Protein AF-X0XWJ7-F1 (afdb_monomer_lite)

Structure (mmCIF, N/CA/C/O backbone):
data_AF-X0XWJ7-F1
#
_entry.id   AF-X0XWJ7-F1
#
loop_
_atom_site.group_PDB
_atom_site.id
_atom_site.type_symbol
_atom_site.label_atom_id
_atom_site.label_alt_id
_atom_site.label_comp_id
_atom_site.label_asym_id
_atom_site.label_entity_id
_atom_site.label_seq_id
_atom_site.pdbx_PDB_ins_code
_atom_site.Cartn_x
_atom_site.Cartn_y
_atom_site.Cartn_z
_atom_site.occupancy
_atom_site.B_iso_or_equiv
_atom_site.auth_seq_id
_atom_site.auth_comp_id
_atom_site.auth_asym_id
_atom_site.auth_atom_id
_atom_site.pdbx_PDB_model_num
ATOM 1 N N . ALA A 1 1 ? 7.762 7.163 12.657 1.00 56.62 1 ALA A N 1
ATOM 2 C CA . ALA A 1 1 ? 6.696 7.611 13.590 1.00 56.62 1 ALA A CA 1
ATOM 3 C C . ALA A 1 1 ? 5.394 7.761 12.806 1.00 56.62 1 ALA A C 1
ATOM 5 O O . ALA A 1 1 ? 5.469 8.170 11.662 1.00 56.62 1 ALA A O 1
ATOM 6 N N . GLY A 1 2 ? 4.225 7.419 13.363 1.00 85.19 2 GLY A N 1
ATOM 7 C CA . GLY A 1 2 ? 2.946 7.527 12.629 1.00 85.19 2 GLY A CA 1
ATOM 8 C C . GLY A 1 2 ? 2.119 6.241 12.531 1.00 85.19 2 GLY A C 1
ATOM 9 O O . GLY A 1 2 ? 1.129 6.221 11.808 1.00 85.19 2 GLY A O 1
ATOM 10 N N . SER A 1 3 ? 2.479 5.182 13.263 1.00 89.25 3 SER A N 1
ATOM 11 C CA . SER A 1 3 ? 1.711 3.933 13.289 1.00 89.25 3 SER A CA 1
ATOM 12 C C . SER A 1 3 ? 0.258 4.158 13.708 1.00 89.25 3 SER A C 1
ATOM 14 O O . SER A 1 3 ? -0.037 4.956 14.611 1.00 89.25 3 SER A O 1
ATOM 16 N N . TRP A 1 4 ? -0.638 3.404 13.081 1.00 93.69 4 TRP A N 1
ATOM 17 C CA . TRP A 1 4 ? -2.025 3.277 13.502 1.00 93.69 4 TRP A CA 1
ATOM 18 C C . TRP A 1 4 ? -2.118 2.724 14.927 1.00 93.69 4 TRP A C 1
ATOM 20 O O . TRP A 1 4 ? -1.256 1.970 15.378 1.00 93.69 4 TRP A O 1
ATOM 30 N N . LYS A 1 5 ? -3.145 3.150 15.666 1.00 93.31 5 LYS A N 1
ATOM 31 C CA . LYS A 1 5 ? -3.357 2.762 17.074 1.00 93.31 5 LYS A CA 1
ATOM 32 C C . LYS A 1 5 ? -4.523 1.797 17.262 1.00 93.31 5 LYS A C 1
ATOM 34 O O . LYS A 1 5 ? -4.612 1.143 18.291 1.00 93.31 5 LYS A O 1
ATOM 39 N N . THR A 1 6 ? -5.406 1.729 16.275 1.00 94.06 6 THR A N 1
ATOM 40 C CA . THR A 1 6 ? -6.585 0.869 16.230 1.00 94.06 6 THR A CA 1
ATOM 41 C C . THR A 1 6 ? -6.945 0.629 14.766 1.00 94.06 6 THR A C 1
ATOM 43 O O . THR A 1 6 ? -6.626 1.468 13.922 1.00 94.06 6 THR A O 1
ATOM 46 N N . TYR A 1 7 ? -7.603 -0.492 14.477 1.00 91.69 7 TYR A N 1
ATOM 47 C CA . TYR A 1 7 ? -8.175 -0.788 13.160 1.00 91.69 7 TYR A CA 1
ATOM 48 C C . TYR A 1 7 ? -9.530 -0.088 12.944 1.00 91.69 7 TYR A C 1
ATOM 50 O O . TYR A 1 7 ? -10.006 0.017 11.818 1.00 91.69 7 TYR A O 1
ATOM 58 N N . LEU A 1 8 ? -10.147 0.432 14.013 1.00 94.38 8 LEU A N 1
ATOM 59 C CA . LEU A 1 8 ? -11.422 1.155 13.977 1.00 94.38 8 LEU A CA 1
ATOM 60 C C . LEU A 1 8 ? -11.223 2.605 13.510 1.00 94.38 8 LEU A C 1
ATOM 62 O O . LEU A 1 8 ? -11.397 3.552 14.278 1.00 94.38 8 LEU A O 1
ATOM 66 N N . VAL A 1 9 ? -10.810 2.776 12.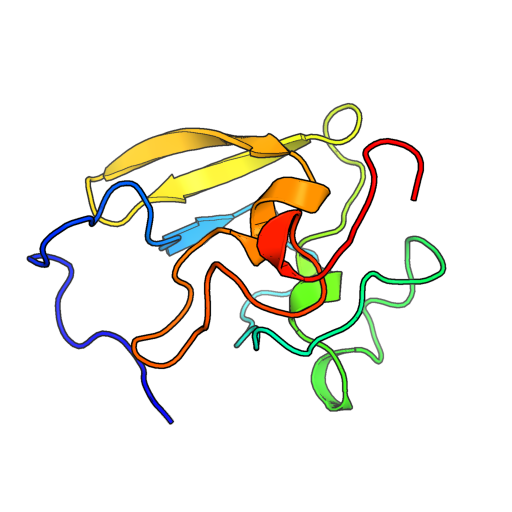257 1.00 95.62 9 VAL A N 1
ATOM 67 C CA . VAL A 1 9 ? -10.541 4.082 11.642 1.00 95.62 9 VAL A CA 1
ATOM 68 C C . VAL A 1 9 ? -11.321 4.257 10.344 1.00 95.62 9 VAL A C 1
ATOM 70 O O . VAL A 1 9 ? -11.611 3.303 9.624 1.00 95.62 9 VAL A O 1
ATOM 73 N N . GLN A 1 10 ? -11.672 5.501 10.031 1.00 95.00 10 GLN A N 1
ATOM 74 C CA . GLN A 1 10 ? -12.313 5.826 8.762 1.00 95.00 10 GLN A CA 1
ATOM 75 C C . GLN A 1 10 ? -11.359 5.535 7.595 1.00 95.00 10 GLN A C 1
ATOM 77 O O . GLN A 1 10 ? -10.170 5.836 7.670 1.00 95.00 10 GLN A O 1
ATOM 82 N N . GLY A 1 11 ? -11.888 4.962 6.511 1.00 95.81 11 GLY A N 1
ATOM 83 C CA . GLY A 1 11 ? -11.082 4.600 5.342 1.00 95.81 11 GLY A CA 1
ATOM 84 C C . GLY A 1 11 ? -10.235 3.337 5.529 1.00 95.81 11 GLY A C 1
ATOM 85 O O . GLY A 1 11 ? -9.277 3.145 4.786 1.00 95.81 11 GLY A O 1
ATOM 86 N N . ALA A 1 12 ? -10.583 2.470 6.489 1.00 97.12 12 ALA A N 1
ATOM 87 C CA . ALA A 1 12 ? -9.863 1.229 6.788 1.00 97.12 12 ALA A CA 1
ATOM 88 C C . ALA A 1 12 ? -9.638 0.305 5.571 1.00 97.12 12 ALA A C 1
ATOM 90 O O . ALA A 1 12 ? -8.603 -0.353 5.500 1.00 97.12 12 ALA A O 1
ATOM 91 N N . GLY A 1 13 ? -10.528 0.330 4.573 1.00 97.31 13 GLY A N 1
ATOM 92 C CA . GLY A 1 13 ? -10.362 -0.405 3.309 1.00 97.31 13 GLY A CA 1
ATOM 93 C C . GLY A 1 13 ? -9.239 0.096 2.390 1.00 97.31 13 GLY A C 1
ATOM 94 O O . GLY A 1 13 ? -8.949 -0.540 1.382 1.00 97.31 13 GLY A O 1
ATOM 95 N N . ASN A 1 14 ? -8.583 1.215 2.723 1.00 97.38 14 ASN A N 1
ATOM 96 C CA . ASN A 1 14 ? -7.378 1.702 2.037 1.00 97.38 14 ASN A CA 1
ATOM 97 C C . ASN A 1 14 ? -6.110 1.604 2.908 1.00 97.38 14 ASN A C 1
ATOM 99 O O . ASN A 1 14 ? -5.056 2.127 2.539 1.00 97.38 14 ASN A O 1
ATOM 10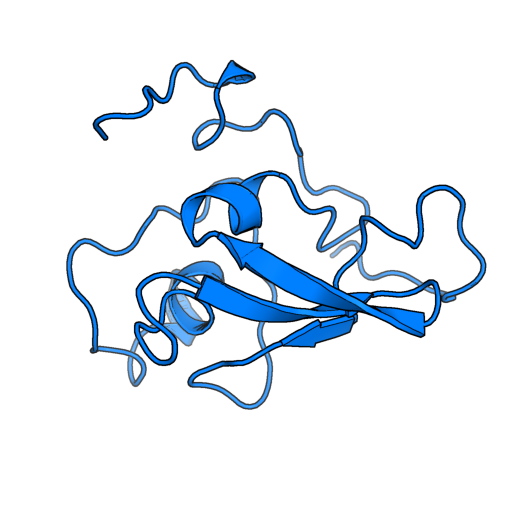3 N N . IL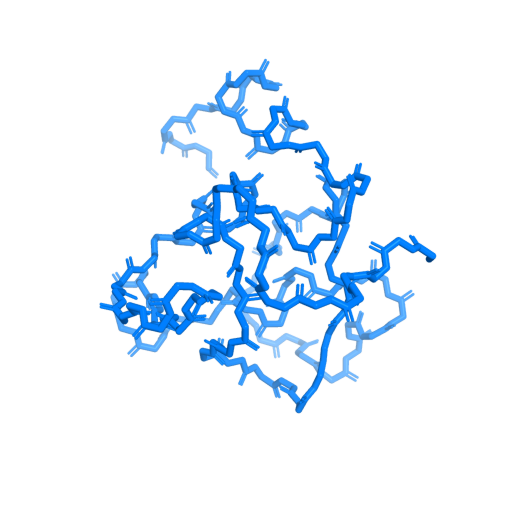E A 1 15 ? -6.203 0.977 4.085 1.00 97.75 15 ILE A N 1
ATOM 104 C CA . ILE A 1 15 ? -5.077 0.818 5.006 1.00 97.75 15 ILE A CA 1
ATOM 105 C C . ILE A 1 15 ? -4.608 -0.644 4.987 1.00 97.75 15 ILE A C 1
ATOM 107 O O . ILE A 1 15 ? -5.347 -1.514 5.455 1.00 97.75 15 ILE A O 1
ATOM 111 N N . PRO A 1 16 ? -3.398 -0.926 4.476 1.00 96.56 16 PRO A N 1
ATOM 112 C CA . PRO A 1 16 ? -2.857 -2.276 4.425 1.00 96.56 16 PRO A CA 1
ATOM 113 C C . PRO A 1 16 ? -2.523 -2.799 5.828 1.00 96.56 16 PRO A C 1
ATOM 115 O O . PRO A 1 16 ? -2.011 -2.060 6.671 1.00 96.56 16 PRO A O 1
ATOM 118 N N . LEU A 1 17 ? -2.796 -4.085 6.065 1.00 94.81 17 LEU A N 1
ATOM 119 C CA . LEU A 1 17 ? -2.492 -4.790 7.314 1.00 94.81 17 LEU A CA 1
ATOM 120 C C . LEU A 1 17 ? -1.489 -5.934 7.107 1.00 94.81 17 LEU A C 1
ATOM 122 O O . LEU A 1 17 ? -0.550 -6.068 7.888 1.00 94.81 17 LEU A O 1
ATOM 126 N N . LEU A 1 18 ? -1.686 -6.752 6.069 1.00 95.69 18 LEU A N 1
ATOM 127 C CA . LEU A 1 18 ? -0.808 -7.870 5.711 1.00 95.69 18 LEU A CA 1
ATOM 128 C C . LEU A 1 18 ? -0.804 -8.053 4.192 1.00 95.69 18 LEU A C 1
ATOM 130 O O . LEU A 1 18 ? -1.866 -8.010 3.576 1.00 95.69 18 LEU A O 1
ATOM 134 N N . LEU A 1 19 ? 0.372 -8.244 3.597 1.00 94.50 19 LEU A N 1
ATOM 135 C CA . LEU A 1 19 ? 0.556 -8.355 2.150 1.00 94.50 19 LEU A CA 1
ATOM 136 C C . LEU A 1 19 ? 1.602 -9.417 1.831 1.00 94.50 19 LEU A C 1
ATOM 138 O O . LEU A 1 19 ? 2.413 -9.776 2.688 1.00 94.50 19 LEU A O 1
ATOM 142 N N . ASP A 1 20 ? 1.617 -9.861 0.577 1.00 92.38 20 ASP A N 1
ATOM 143 C CA . ASP A 1 20 ? 2.752 -10.610 0.052 1.00 92.38 20 ASP A CA 1
ATOM 144 C C . ASP A 1 20 ? 4.014 -9.733 0.133 1.00 92.38 20 ASP A C 1
ATOM 146 O O . ASP A 1 20 ? 4.059 -8.630 -0.410 1.00 92.38 20 ASP A O 1
ATOM 150 N N . SER A 1 21 ? 5.036 -10.213 0.841 1.00 89.50 21 SER A N 1
ATOM 151 C CA . SER A 1 21 ? 6.285 -9.480 1.054 1.00 89.50 21 SER A CA 1
ATOM 152 C C . SER A 1 21 ? 7.486 -10.422 1.044 1.00 89.50 21 SER A C 1
ATOM 154 O O . SER A 1 21 ? 7.367 -11.625 1.306 1.00 89.50 21 SER A O 1
ATOM 156 N N . ALA A 1 22 ? 8.650 -9.864 0.725 1.00 87.00 22 ALA A N 1
ATOM 157 C CA . ALA A 1 22 ? 9.938 -10.527 0.867 1.00 87.00 22 ALA A CA 1
ATOM 158 C C . ALA A 1 22 ? 10.447 -10.547 2.321 1.00 87.00 22 ALA A C 1
ATOM 160 O O . ALA A 1 22 ? 11.276 -11.393 2.652 1.00 87.00 22 ALA A O 1
ATOM 161 N N . LEU A 1 23 ? 9.952 -9.653 3.188 1.00 85.81 23 LEU A N 1
ATOM 162 C CA . LEU A 1 23 ? 10.347 -9.553 4.597 1.00 85.81 23 LEU A CA 1
ATOM 163 C C . LEU A 1 23 ? 9.158 -9.800 5.536 1.00 85.81 23 LEU A C 1
ATOM 165 O O . LEU A 1 23 ? 7.996 -9.695 5.153 1.00 85.81 23 LEU A O 1
ATOM 169 N N . TRP A 1 24 ? 9.446 -10.122 6.801 1.00 86.00 24 TRP A N 1
ATOM 170 C CA . TRP A 1 24 ? 8.410 -10.354 7.819 1.00 86.00 24 TRP A CA 1
ATOM 171 C C . TRP A 1 24 ? 7.768 -9.059 8.338 1.00 86.00 24 TRP A C 1
ATOM 173 O O . TRP A 1 24 ? 6.711 -9.105 8.967 1.00 86.00 24 TRP A O 1
ATOM 183 N N . ASN A 1 25 ? 8.416 -7.909 8.134 1.00 86.25 25 ASN A N 1
ATOM 184 C CA . ASN A 1 25 ? 7.884 -6.593 8.459 1.00 86.25 25 ASN A CA 1
ATOM 185 C C . ASN A 1 25 ? 8.446 -5.523 7.516 1.00 86.25 25 ASN A C 1
ATOM 187 O O . ASN A 1 25 ? 9.466 -5.717 6.858 1.00 86.25 25 ASN A O 1
ATOM 191 N N . ALA A 1 26 ? 7.762 -4.384 7.475 1.00 87.38 26 ALA A N 1
ATOM 192 C CA . ALA A 1 26 ? 8.204 -3.210 6.747 1.00 87.38 26 ALA A CA 1
ATOM 193 C C . ALA A 1 26 ? 7.513 -1.958 7.298 1.00 87.38 26 ALA A C 1
ATOM 195 O O . ALA A 1 26 ? 6.409 -2.033 7.846 1.00 87.38 26 ALA A O 1
ATOM 196 N N . THR A 1 27 ? 8.142 -0.798 7.122 1.00 89.12 27 THR A N 1
ATOM 197 C CA . THR A 1 27 ? 7.534 0.508 7.410 1.00 89.12 27 THR A CA 1
ATOM 198 C C . THR A 1 27 ? 7.654 1.427 6.194 1.00 89.12 27 THR A C 1
ATOM 200 O O . THR A 1 27 ? 8.514 2.305 6.206 1.00 89.12 27 THR A O 1
ATOM 203 N N . PRO A 1 28 ? 6.838 1.226 5.139 1.00 91.25 28 PRO A N 1
ATOM 204 C CA . PRO A 1 28 ? 6.919 2.039 3.930 1.00 91.25 28 PRO A CA 1
ATOM 205 C C . PRO A 1 28 ? 6.631 3.516 4.173 1.00 91.25 28 PRO A C 1
ATOM 207 O O . PRO A 1 28 ? 5.755 3.887 4.970 1.00 91.25 28 PRO A O 1
ATOM 210 N N . GLU A 1 29 ? 7.340 4.339 3.414 1.00 92.06 29 GLU A N 1
ATOM 211 C CA . GLU A 1 29 ? 7.177 5.785 3.346 1.00 92.06 29 GLU A CA 1
ATOM 212 C C . GLU A 1 29 ? 6.820 6.197 1.912 1.00 92.06 29 GLU A C 1
ATOM 214 O O . GLU A 1 29 ? 7.136 5.515 0.941 1.00 92.06 29 GLU A O 1
ATOM 219 N N . ASP A 1 30 ? 6.101 7.302 1.781 1.00 93.88 30 ASP A N 1
ATOM 220 C CA . ASP A 1 30 ? 5.552 7.818 0.519 1.00 93.88 30 ASP A CA 1
ATOM 221 C C . ASP A 1 30 ? 6.616 8.249 -0.497 1.00 93.88 30 ASP A C 1
ATOM 223 O O . ASP A 1 30 ? 6.360 8.276 -1.700 1.00 93.88 30 ASP A O 1
ATOM 227 N N . HIS A 1 31 ? 7.816 8.549 -0.014 1.00 92.50 31 HIS A N 1
ATOM 228 C CA . HIS A 1 31 ? 8.986 8.909 -0.805 1.00 92.50 31 HIS A CA 1
ATOM 229 C C . HIS A 1 31 ? 9.965 7.739 -1.006 1.00 92.50 31 HIS A C 1
ATOM 231 O O . HIS A 1 31 ? 11.026 7.941 -1.599 1.00 92.50 31 HIS A O 1
ATOM 237 N N . ASN A 1 32 ? 9.617 6.518 -0.577 1.00 91.12 32 ASN A N 1
ATOM 238 C CA . ASN A 1 32 ? 10.355 5.322 -0.980 1.00 91.12 32 ASN A CA 1
ATOM 239 C C . ASN A 1 32 ? 10.176 5.091 -2.494 1.00 91.12 32 ASN A C 1
ATOM 241 O O . ASN A 1 32 ? 9.029 5.008 -2.945 1.00 91.12 32 ASN A O 1
ATOM 245 N N . PRO A 1 33 ? 11.265 5.044 -3.282 1.00 90.69 33 PRO A N 1
ATOM 246 C CA . PRO A 1 33 ? 11.182 4.912 -4.732 1.00 90.69 33 PRO A CA 1
ATOM 247 C C . PRO A 1 33 ? 10.672 3.533 -5.171 1.00 90.69 33 PRO A C 1
ATOM 249 O O . PRO A 1 33 ? 10.746 2.567 -4.418 1.00 90.69 33 PRO A O 1
ATOM 252 N N . PRO A 1 34 ? 10.149 3.399 -6.400 1.00 89.38 34 PRO A N 1
ATOM 253 C CA . PRO A 1 34 ? 10.004 2.085 -7.008 1.00 89.38 34 PRO A CA 1
ATOM 254 C C . PRO A 1 34 ? 11.392 1.445 -7.196 1.00 89.38 34 PRO A C 1
ATOM 256 O O . PRO A 1 34 ? 12.340 2.146 -7.561 1.00 89.38 34 PRO A O 1
ATOM 259 N N . PRO A 1 35 ? 11.542 0.128 -6.974 1.00 85.81 35 PRO A N 1
ATOM 260 C CA . PRO A 1 35 ? 12.818 -0.543 -7.188 1.00 85.81 35 PRO A CA 1
ATOM 261 C C . PRO A 1 35 ? 13.174 -0.597 -8.681 1.00 85.81 35 PRO A C 1
ATOM 263 O O . PRO A 1 35 ? 12.317 -0.864 -9.521 1.00 85.81 35 PRO A O 1
ATOM 266 N N . GLU A 1 36 ? 14.456 -0.412 -9.007 1.00 82.19 36 GLU A N 1
ATOM 267 C CA . GLU A 1 36 ? 14.963 -0.499 -10.389 1.00 82.19 36 GLU A CA 1
ATOM 268 C C . GLU A 1 36 ? 14.897 -1.925 -10.962 1.00 82.19 36 GLU A C 1
ATOM 270 O O . GLU A 1 36 ? 14.749 -2.120 -12.167 1.00 82.19 36 GLU A O 1
ATOM 275 N N . TYR A 1 37 ? 15.028 -2.933 -10.100 1.00 79.00 37 TYR A N 1
ATOM 276 C CA . TYR A 1 37 ? 14.973 -4.342 -10.463 1.00 79.00 37 TYR A CA 1
ATOM 277 C C . TYR A 1 37 ? 14.366 -5.167 -9.330 1.00 79.00 37 TYR A C 1
ATOM 279 O O . TYR A 1 37 ? 14.449 -4.823 -8.150 1.00 79.00 37 TYR A O 1
ATOM 287 N N . GLU A 1 38 ? 13.757 -6.289 -9.697 1.00 76.50 38 GLU A N 1
ATOM 288 C CA . GLU A 1 38 ? 13.267 -7.274 -8.740 1.00 76.50 38 GLU A CA 1
ATOM 289 C C . GLU A 1 38 ? 14.464 -7.966 -8.062 1.00 76.50 38 GLU A C 1
ATOM 291 O O . GLU A 1 38 ? 15.361 -8.448 -8.755 1.00 76.50 38 GLU A O 1
ATOM 296 N N . GLY A 1 39 ? 14.488 -8.071 -6.727 1.00 68.56 39 GLY A N 1
ATOM 297 C CA . GLY A 1 39 ? 15.281 -9.124 -6.083 1.00 68.56 39 GLY A CA 1
ATOM 298 C C . GLY A 1 39 ? 16.366 -8.810 -5.048 1.00 68.56 39 GLY A C 1
ATOM 299 O O . GLY A 1 39 ? 16.762 -9.781 -4.407 1.00 68.56 39 GLY A O 1
ATOM 300 N N . PRO A 1 40 ? 16.867 -7.593 -4.753 1.00 60.06 40 PRO A N 1
ATOM 301 C CA . PRO A 1 40 ? 17.886 -7.463 -3.708 1.00 60.06 40 PRO A CA 1
ATOM 302 C C . PRO A 1 40 ? 17.243 -7.234 -2.330 1.00 60.06 40 PRO A C 1
ATOM 304 O O . PRO A 1 40 ? 17.611 -6.306 -1.613 1.00 60.06 40 PRO A O 1
ATOM 307 N N . TRP A 1 41 ? 16.274 -8.074 -1.938 1.00 65.56 41 TRP A N 1
ATOM 308 C CA . TRP A 1 41 ? 15.479 -7.893 -0.709 1.00 65.56 41 TRP A CA 1
ATOM 309 C C . TRP A 1 41 ? 16.307 -7.938 0.585 1.00 65.56 41 TRP A C 1
ATOM 311 O O . TRP A 1 41 ? 15.875 -7.452 1.628 1.00 65.56 41 TRP A O 1
ATOM 321 N N . GLU A 1 42 ? 17.513 -8.497 0.496 1.00 57.00 42 GLU A N 1
ATOM 322 C CA . GLU A 1 42 ? 18.454 -8.725 1.593 1.00 57.00 42 GLU A CA 1
ATOM 323 C C . GLU A 1 42 ? 19.126 -7.432 2.102 1.00 57.00 42 GLU A C 1
ATOM 325 O O . GLU A 1 42 ? 19.600 -7.401 3.237 1.00 57.00 42 GLU A O 1
ATOM 330 N N . PHE A 1 43 ? 19.125 -6.347 1.311 1.00 56.97 43 PHE A N 1
ATOM 331 C CA . PHE A 1 43 ? 19.788 -5.071 1.649 1.00 56.97 43 PHE A CA 1
ATOM 332 C C . PHE A 1 43 ? 18.832 -3.875 1.808 1.00 56.97 43 PHE A 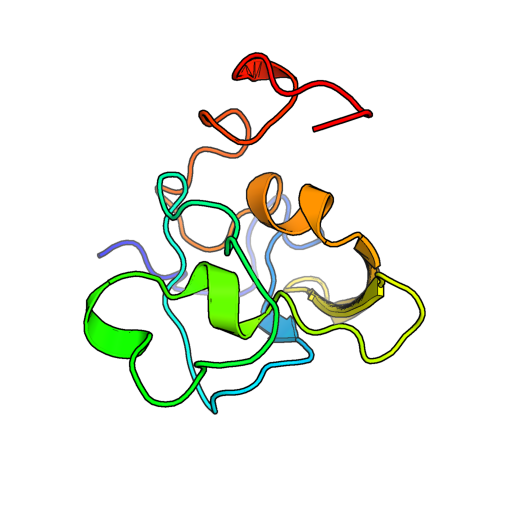C 1
ATOM 334 O O . PHE A 1 43 ? 19.251 -2.784 2.196 1.00 56.97 43 PHE A O 1
ATOM 341 N N . LEU A 1 44 ? 17.539 -4.075 1.552 1.00 61.62 44 LEU A N 1
ATOM 342 C CA . LEU A 1 44 ? 16.514 -3.025 1.546 1.00 61.62 44 LEU A CA 1
ATOM 343 C C . LEU A 1 44 ? 16.107 -2.397 2.891 1.00 61.62 44 LEU A C 1
ATOM 345 O O . LEU A 1 44 ? 15.751 -1.216 2.868 1.00 61.62 44 LEU A O 1
ATOM 349 N N . PRO A 1 45 ? 16.165 -3.077 4.060 1.00 57.94 45 PRO A N 1
ATOM 350 C CA . PRO A 1 45 ? 15.646 -2.497 5.305 1.00 57.94 45 PRO A CA 1
ATOM 351 C C . PRO A 1 45 ? 16.377 -1.224 5.770 1.00 57.94 45 PRO A C 1
ATOM 353 O O . PRO A 1 45 ? 15.938 -0.577 6.721 1.00 57.94 45 PRO A O 1
ATOM 356 N N . LEU A 1 46 ? 17.497 -0.867 5.131 1.00 58.38 46 LEU A N 1
ATOM 357 C CA . LEU A 1 46 ? 18.271 0.336 5.429 1.00 58.38 46 LEU A CA 1
ATOM 358 C C . LEU A 1 46 ? 17.844 1.567 4.613 1.00 58.38 46 LEU A C 1
ATOM 360 O O . LEU A 1 46 ? 18.237 2.671 4.984 1.00 58.38 46 LEU A O 1
ATOM 364 N N . VAL A 1 47 ? 17.081 1.405 3.523 1.00 63.28 47 VAL A N 1
ATOM 365 C CA . VAL A 1 47 ? 16.821 2.505 2.570 1.00 63.28 47 VAL A CA 1
ATOM 366 C C . VAL A 1 47 ? 15.381 2.536 2.050 1.00 63.28 47 VAL A C 1
ATOM 368 O O . VAL A 1 47 ? 14.838 3.621 1.858 1.00 63.28 47 VAL A O 1
ATOM 371 N N . ASP A 1 48 ? 14.747 1.380 1.835 1.00 79.19 48 ASP A N 1
ATOM 372 C CA . ASP A 1 48 ? 13.475 1.311 1.112 1.00 79.19 48 ASP A CA 1
ATOM 373 C C . ASP A 1 48 ? 12.629 0.106 1.545 1.00 79.19 48 ASP A C 1
ATOM 375 O O . ASP A 1 48 ? 12.880 -1.044 1.180 1.00 79.19 48 ASP A O 1
ATOM 379 N N . TYR A 1 49 ? 11.580 0.380 2.319 1.00 87.75 49 TYR A N 1
ATOM 380 C CA . TYR A 1 49 ? 10.640 -0.646 2.760 1.00 87.75 49 TYR A CA 1
ATOM 381 C C . TYR A 1 49 ? 9.547 -0.950 1.730 1.00 87.75 49 TYR A C 1
ATOM 383 O O . TYR A 1 49 ? 8.945 -2.026 1.801 1.00 87.75 49 TYR A O 1
ATOM 391 N N . MET A 1 50 ? 9.279 -0.048 0.782 1.00 90.75 50 MET A N 1
ATOM 392 C CA . MET A 1 50 ? 8.245 -0.239 -0.237 1.00 90.75 50 MET A CA 1
ATOM 393 C C . MET A 1 50 ? 8.630 -1.348 -1.211 1.00 90.75 50 MET A C 1
ATOM 395 O O . MET A 1 50 ? 7.804 -2.199 -1.556 1.00 90.75 50 MET A O 1
ATOM 399 N N . ALA A 1 51 ? 9.909 -1.397 -1.580 1.00 88.62 51 ALA A N 1
ATOM 400 C CA . ALA A 1 51 ? 10.446 -2.424 -2.455 1.00 88.62 51 ALA A CA 1
ATOM 401 C C . ALA A 1 51 ? 10.134 -3.846 -1.943 1.00 88.62 51 ALA A C 1
ATOM 403 O O . ALA A 1 51 ? 9.796 -4.709 -2.741 1.00 88.62 51 ALA A O 1
ATOM 404 N N . THR A 1 52 ? 10.083 -4.090 -0.628 1.00 89.31 52 THR A N 1
ATOM 405 C CA . THR A 1 52 ? 9.769 -5.423 -0.061 1.00 89.31 52 THR A CA 1
ATOM 406 C C . THR A 1 52 ? 8.418 -6.008 -0.501 1.00 89.31 52 THR A C 1
ATOM 408 O O . THR A 1 52 ? 8.242 -7.226 -0.453 1.00 89.31 52 THR A O 1
ATOM 411 N N . PHE A 1 53 ? 7.477 -5.162 -0.935 1.00 90.56 53 PHE A N 1
ATOM 412 C CA . PHE A 1 53 ? 6.163 -5.544 -1.463 1.00 90.56 53 PHE A CA 1
ATOM 413 C C . PHE A 1 53 ? 6.127 -5.602 -2.999 1.00 90.56 53 PHE A C 1
ATOM 415 O O . PHE A 1 53 ? 5.180 -6.128 -3.579 1.00 90.56 53 PHE A O 1
ATOM 422 N N . CYS A 1 54 ? 7.155 -5.090 -3.677 1.00 89.56 54 CYS A N 1
ATOM 423 C CA . CYS A 1 54 ? 7.268 -5.043 -5.135 1.00 89.56 54 CYS A CA 1
ATOM 424 C C . CYS A 1 54 ? 7.779 -6.373 -5.713 1.00 89.56 54 CYS A C 1
ATOM 426 O O . CYS A 1 54 ? 8.768 -6.412 -6.441 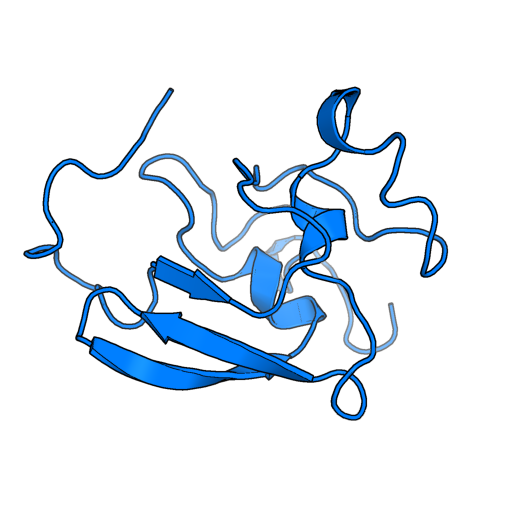1.00 89.56 54 CYS A O 1
ATOM 428 N N . ILE A 1 55 ? 7.107 -7.473 -5.375 1.00 85.62 55 ILE A N 1
ATOM 429 C CA . ILE A 1 55 ? 7.473 -8.826 -5.806 1.00 85.62 55 ILE A CA 1
ATOM 430 C C . ILE A 1 55 ? 6.536 -9.317 -6.910 1.00 85.62 55 ILE A C 1
ATOM 432 O O . ILE A 1 55 ? 5.314 -9.187 -6.814 1.00 85.62 55 ILE A O 1
ATOM 436 N N . ASN A 1 56 ? 7.081 -9.929 -7.959 1.00 77.81 56 ASN A N 1
ATOM 437 C CA . ASN A 1 56 ? 6.291 -10.429 -9.077 1.00 77.81 56 ASN A CA 1
ATOM 438 C C . ASN A 1 56 ? 5.846 -11.880 -8.839 1.00 77.81 56 ASN A C 1
ATOM 440 O O . ASN A 1 56 ? 6.266 -12.809 -9.527 1.00 77.81 56 ASN A O 1
ATOM 444 N N . ARG A 1 57 ? 4.983 -12.092 -7.835 1.00 69.31 57 ARG A N 1
ATOM 445 C CA . ARG A 1 57 ? 4.428 -13.428 -7.534 1.00 69.31 57 ARG A CA 1
ATOM 446 C C . ARG A 1 57 ? 3.148 -13.759 -8.305 1.00 69.31 57 ARG A C 1
ATOM 448 O O . ARG A 1 57 ? 2.882 -14.936 -8.542 1.00 69.31 57 ARG A O 1
ATOM 455 N N . HIS A 1 58 ? 2.356 -12.752 -8.682 1.00 79.12 58 HIS A N 1
ATOM 456 C CA . HIS A 1 58 ? 1.038 -12.944 -9.300 1.00 79.12 58 HIS A CA 1
ATOM 457 C C . HIS A 1 58 ? 0.800 -12.010 -10.497 1.00 79.12 58 HIS A C 1
ATOM 459 O O . HIS A 1 58 ? -0.150 -11.230 -10.487 1.00 79.12 58 HIS A O 1
ATOM 465 N N . ASP A 1 59 ? 1.656 -12.068 -11.522 1.00 81.25 59 ASP A N 1
ATOM 466 C CA . ASP A 1 59 ? 1.521 -11.275 -12.757 1.00 81.25 59 ASP A CA 1
ATOM 467 C C . ASP A 1 59 ? 1.362 -9.766 -12.486 1.00 81.25 59 ASP A C 1
ATOM 469 O O . ASP A 1 59 ? 0.398 -9.129 -12.913 1.00 81.25 59 ASP A O 1
ATOM 473 N N . ARG A 1 60 ? 2.330 -9.181 -11.763 1.00 78.50 60 ARG A N 1
ATOM 474 C CA . ARG A 1 60 ? 2.348 -7.756 -11.350 1.00 78.50 60 ARG A CA 1
ATOM 475 C C . ARG A 1 60 ? 1.234 -7.348 -10.375 1.00 78.50 60 ARG A C 1
ATOM 477 O O . ARG A 1 60 ? 0.941 -6.159 -10.225 1.00 78.50 60 ARG A O 1
ATOM 484 N N . LEU A 1 61 ? 0.625 -8.321 -9.707 1.00 90.12 61 LEU A N 1
ATOM 485 C CA . LEU A 1 61 ? -0.298 -8.112 -8.600 1.00 90.12 61 LEU A CA 1
ATOM 486 C C . LEU A 1 61 ? 0.256 -8.768 -7.334 1.00 90.12 61 LEU A C 1
ATOM 488 O O . LEU A 1 61 ? 0.997 -9.751 -7.400 1.00 90.12 61 LEU A O 1
ATOM 492 N N . ILE A 1 62 ? -0.169 -8.255 -6.186 1.00 93.25 62 ILE A N 1
ATOM 493 C CA . ILE A 1 62 ? -0.011 -8.911 -4.886 1.00 93.25 62 ILE A CA 1
ATOM 494 C C . ILE A 1 62 ? -1.353 -8.955 -4.161 1.00 93.25 62 ILE A C 1
ATOM 496 O O . ILE A 1 62 ? -2.266 -8.192 -4.484 1.00 93.25 62 ILE A O 1
ATOM 500 N N . ASN A 1 63 ? -1.501 -9.848 -3.191 1.00 95.06 63 ASN A N 1
ATOM 501 C CA . ASN A 1 63 ? -2.675 -9.888 -2.329 1.00 95.06 63 ASN A CA 1
ATOM 502 C C . ASN A 1 63 ? -2.443 -9.032 -1.082 1.00 95.06 63 ASN A C 1
ATOM 504 O O . ASN A 1 63 ? -1.338 -8.988 -0.541 1.00 95.06 63 ASN A O 1
ATOM 508 N N . GLY A 1 64 ? -3.503 -8.381 -0.605 1.00 95.88 64 GLY A N 1
ATOM 509 C CA . GLY A 1 64 ? -3.475 -7.634 0.645 1.00 95.88 64 GLY A CA 1
ATOM 510 C C . GLY A 1 64 ? -4.749 -7.788 1.461 1.00 95.88 64 GLY A C 1
ATOM 511 O O . GLY A 1 64 ? -5.858 -7.750 0.925 1.00 95.88 64 GLY A O 1
ATOM 512 N N . LEU A 1 65 ? -4.554 -7.945 2.768 1.00 97.75 65 LEU A N 1
ATOM 513 C CA . LEU A 1 65 ? -5.552 -7.788 3.817 1.00 97.75 65 LEU A CA 1
ATOM 514 C C . LEU A 1 65 ? -5.537 -6.333 4.290 1.00 97.75 65 LEU A C 1
ATOM 516 O O . LEU A 1 65 ? -4.473 -5.795 4.609 1.00 97.75 65 LEU A O 1
ATOM 520 N N . PHE A 1 66 ? -6.713 -5.724 4.376 1.00 98.00 66 PHE A N 1
ATOM 521 C CA . PHE A 1 66 ? -6.899 -4.336 4.796 1.00 98.00 66 PHE A CA 1
ATOM 522 C C . PHE A 1 66 ? -7.484 -4.244 6.211 1.00 98.00 66 PHE A C 1
ATOM 524 O O . PHE A 1 66 ? -7.984 -5.227 6.759 1.00 98.00 66 PHE A O 1
ATOM 531 N N . MET A 1 67 ? -7.421 -3.063 6.833 1.00 97.56 67 MET A N 1
ATOM 532 C CA . MET A 1 67 ? -7.920 -2.858 8.204 1.00 97.56 67 MET A CA 1
ATOM 533 C C . MET A 1 67 ? -9.440 -3.004 8.353 1.00 97.56 67 MET A C 1
ATOM 535 O O . MET A 1 67 ? -9.926 -3.137 9.475 1.00 97.56 67 MET A O 1
ATOM 539 N N . ASP A 1 68 ? -10.193 -2.989 7.252 1.00 97.19 68 ASP A N 1
ATOM 540 C CA . ASP A 1 68 ? -11.619 -3.337 7.234 1.00 97.19 68 ASP A CA 1
ATOM 541 C C . ASP A 1 68 ? -11.868 -4.852 7.101 1.00 97.19 68 ASP A C 1
ATOM 543 O O . ASP A 1 68 ? -13.012 -5.275 6.944 1.00 97.19 68 ASP A O 1
ATOM 547 N N . TRP A 1 69 ? -10.805 -5.660 7.182 1.00 97.12 69 TRP A N 1
ATOM 548 C CA . TRP A 1 69 ? -10.793 -7.117 7.022 1.00 97.12 69 TRP A CA 1
ATOM 549 C C . TRP A 1 69 ? -11.148 -7.618 5.620 1.00 97.12 69 TRP A C 1
ATOM 551 O O . TRP A 1 69 ? -11.324 -8.822 5.424 1.00 97.12 69 TRP A O 1
ATOM 561 N N . SER A 1 70 ? -11.217 -6.730 4.628 1.00 97.62 70 SER A N 1
ATOM 562 C CA . SER A 1 70 ? -11.332 -7.135 3.233 1.00 97.62 70 SER A CA 1
ATOM 563 C C . SER A 1 70 ? -9.997 -7.663 2.699 1.00 97.62 70 SER A C 1
ATOM 565 O O . SER A 1 70 ? -8.915 -7.249 3.124 1.00 97.62 70 SER A O 1
ATOM 567 N N . VAL A 1 71 ? -10.083 -8.591 1.745 1.00 97.81 71 VAL A N 1
ATOM 568 C CA . VAL A 1 71 ? -8.933 -9.110 0.999 1.00 97.81 71 VAL A CA 1
ATOM 569 C C . VAL A 1 71 ? -9.119 -8.768 -0.469 1.00 97.81 71 VAL A C 1
ATOM 571 O O . VAL A 1 71 ? -10.177 -9.037 -1.041 1.00 97.81 71 VAL A O 1
ATOM 574 N N . ARG A 1 72 ? -8.089 -8.202 -1.097 1.00 96.44 72 ARG A N 1
ATOM 575 C CA . ARG A 1 72 ? -8.100 -7.924 -2.536 1.00 96.44 72 ARG A CA 1
ATOM 576 C C . ARG A 1 72 ? -6.709 -7.969 -3.143 1.00 96.44 72 ARG A C 1
ATOM 578 O O . ARG A 1 72 ? -5.698 -7.899 -2.447 1.00 96.44 72 ARG A O 1
ATOM 585 N N . LYS A 1 73 ? -6.689 -8.043 -4.470 1.00 95.31 73 LYS A N 1
ATOM 586 C CA . LYS A 1 73 ? -5.478 -7.832 -5.257 1.00 95.31 73 LYS A CA 1
ATOM 587 C C . LYS A 1 73 ? -5.129 -6.344 -5.292 1.00 95.31 73 LYS A C 1
ATOM 589 O O . LYS A 1 73 ? -6.021 -5.491 -5.259 1.00 95.31 73 LYS A O 1
ATOM 594 N N . ILE A 1 74 ? -3.836 -6.068 -5.356 1.00 95.38 74 ILE A N 1
ATOM 595 C CA . ILE A 1 74 ? -3.225 -4.742 -5.385 1.00 95.38 74 ILE A CA 1
ATOM 596 C C . ILE A 1 74 ? -2.241 -4.731 -6.552 1.00 95.38 74 ILE A C 1
ATOM 598 O O . ILE A 1 74 ? -1.431 -5.652 -6.686 1.00 95.38 74 ILE A O 1
ATOM 602 N N . GLY A 1 75 ? -2.320 -3.716 -7.410 1.00 93.12 75 GLY A N 1
ATOM 603 C CA . GLY A 1 75 ? -1.304 -3.506 -8.445 1.00 93.12 75 GLY A CA 1
ATOM 604 C C . GLY A 1 75 ? -0.021 -2.928 -7.854 1.00 93.12 75 GLY A C 1
ATOM 605 O O . GLY A 1 75 ? -0.088 -2.144 -6.916 1.00 93.12 75 GLY A O 1
ATOM 606 N N . LEU A 1 76 ? 1.152 -3.241 -8.413 1.00 91.38 76 LEU A N 1
ATOM 607 C CA . LEU A 1 76 ? 2.417 -2.740 -7.844 1.00 91.38 76 LEU A CA 1
ATOM 608 C C . LEU A 1 76 ? 2.446 -1.206 -7.710 1.00 91.38 76 LEU A C 1
ATOM 610 O O . LEU A 1 76 ? 2.749 -0.689 -6.643 1.00 91.38 76 LEU A O 1
ATOM 614 N N . LYS A 1 77 ? 2.008 -0.464 -8.736 1.00 91.88 77 LYS A N 1
ATOM 615 C CA . LYS A 1 77 ? 1.906 1.011 -8.677 1.00 91.88 77 LYS A CA 1
ATOM 616 C C . LYS A 1 77 ? 0.886 1.521 -7.656 1.00 91.88 77 LYS A C 1
ATOM 618 O O . LYS A 1 77 ? 0.968 2.652 -7.192 1.00 91.88 77 LYS A O 1
ATOM 623 N N . GLU A 1 78 ? -0.102 0.702 -7.318 1.00 95.19 78 GLU A N 1
ATOM 624 C CA . GLU A 1 78 ? -1.146 1.064 -6.365 1.00 95.19 78 GLU A CA 1
ATOM 625 C C . GLU A 1 78 ? -0.607 1.145 -4.931 1.00 95.19 78 GLU A C 1
ATOM 627 O O . GLU A 1 78 ? -1.189 1.857 -4.115 1.00 95.19 78 GLU A O 1
ATOM 632 N N . LEU A 1 79 ? 0.523 0.493 -4.626 1.00 95.19 79 LEU A N 1
ATOM 633 C CA . LEU A 1 79 ? 1.130 0.488 -3.291 1.00 95.19 79 LEU A CA 1
ATOM 634 C C . LEU A 1 79 ? 1.374 1.905 -2.749 1.00 95.19 79 LEU A C 1
ATOM 636 O O . LEU A 1 79 ? 1.136 2.153 -1.568 1.00 95.19 79 LEU A O 1
ATOM 640 N N . TRP A 1 80 ? 1.735 2.861 -3.608 1.00 96.56 80 TRP A N 1
ATOM 641 C CA . TRP A 1 80 ? 1.934 4.271 -3.242 1.00 96.56 80 TRP A CA 1
ATOM 642 C C . TRP A 1 80 ? 0.642 5.069 -3.027 1.00 96.56 80 TRP A C 1
ATOM 644 O O . TRP A 1 80 ? 0.683 6.206 -2.569 1.00 96.56 80 TRP A O 1
ATOM 654 N N . THR A 1 81 ? -0.521 4.490 -3.321 1.00 97.12 81 THR A N 1
ATOM 655 C CA . THR A 1 81 ? -1.834 5.119 -3.079 1.00 97.12 81 THR A CA 1
ATOM 656 C C . THR A 1 81 ? -2.509 4.622 -1.795 1.00 97.12 81 THR A C 1
ATOM 658 O O . THR A 1 81 ? -3.563 5.129 -1.395 1.00 97.12 81 THR A O 1
ATOM 661 N N . LEU A 1 82 ? -1.895 3.647 -1.118 1.00 97.44 82 LEU A N 1
ATOM 662 C CA . LEU A 1 82 ? -2.393 3.067 0.126 1.00 97.44 82 LEU A CA 1
ATOM 663 C C . LEU A 1 82 ? -1.894 3.844 1.348 1.00 97.44 82 LEU A C 1
ATOM 665 O O . LEU A 1 82 ? -0.803 4.408 1.361 1.00 97.44 82 LEU A O 1
ATOM 669 N N . LYS A 1 83 ? -2.681 3.851 2.426 1.00 97.31 83 LYS A N 1
ATOM 670 C CA . LYS A 1 83 ? -2.383 4.642 3.628 1.00 97.31 83 LYS A CA 1
ATOM 671 C C . LYS A 1 83 ? -1.626 3.819 4.683 1.00 97.31 83 LYS A C 1
ATOM 673 O O . LYS A 1 83 ? -2.168 3.481 5.736 1.00 97.31 83 LYS A O 1
ATOM 678 N N . TRP A 1 84 ? -0.354 3.515 4.418 1.00 95.50 84 TRP A N 1
ATOM 679 C CA . TRP A 1 84 ? 0.507 2.663 5.266 1.00 95.50 84 TRP A CA 1
ATOM 680 C C . TRP A 1 84 ? 0.653 3.145 6.710 1.00 95.50 84 TRP A C 1
ATOM 682 O O . TRP A 1 84 ? 0.709 2.358 7.654 1.00 95.50 84 TRP A O 1
ATOM 692 N N . ASN A 1 85 ? 0.700 4.460 6.896 1.00 94.56 85 ASN A N 1
ATOM 693 C CA . ASN A 1 85 ? 0.778 5.090 8.203 1.00 94.56 85 ASN A CA 1
ATOM 694 C C . ASN A 1 85 ? -0.021 6.403 8.200 1.00 94.56 85 ASN A C 1
ATOM 696 O O . ASN A 1 85 ? -0.462 6.884 7.155 1.00 94.56 85 ASN A O 1
ATOM 700 N N . ARG A 1 86 ? -0.220 7.006 9.375 1.00 94.88 86 ARG A N 1
ATOM 701 C CA . ARG A 1 86 ? -1.050 8.214 9.534 1.00 94.88 86 ARG A CA 1
ATOM 702 C C . ARG A 1 86 ? -0.552 9.410 8.714 1.00 94.88 86 ARG A C 1
ATOM 704 O O . ARG A 1 86 ? -1.370 10.218 8.277 1.00 94.88 86 ARG A O 1
ATOM 711 N N . ASN A 1 87 ? 0.754 9.494 8.484 1.00 95.00 87 ASN A N 1
ATOM 712 C CA . ASN A 1 87 ? 1.410 10.607 7.804 1.00 95.00 87 ASN A CA 1
ATOM 713 C C . ASN A 1 87 ? 1.680 10.334 6.318 1.00 95.00 87 ASN A C 1
ATOM 715 O O . ASN A 1 87 ? 2.095 11.247 5.627 1.00 95.00 87 ASN A O 1
ATOM 719 N N . PHE A 1 88 ? 1.426 9.116 5.834 1.00 95.94 88 PHE A N 1
ATOM 720 C CA . PHE A 1 88 ? 1.711 8.718 4.455 1.00 95.94 88 PHE A CA 1
ATOM 721 C C . PHE A 1 88 ? 0.887 9.545 3.457 1.00 95.94 88 PHE A C 1
ATOM 723 O O . PHE A 1 88 ? -0.347 9.534 3.550 1.00 95.94 88 PHE A O 1
ATOM 730 N N . ASP A 1 89 ? 1.522 10.248 2.522 1.00 97.06 89 ASP A N 1
ATOM 731 C CA . ASP A 1 89 ? 0.820 10.977 1.466 1.00 97.06 89 ASP A CA 1
ATOM 732 C C . ASP A 1 89 ? 0.411 10.045 0.314 1.00 97.06 89 ASP A C 1
ATOM 734 O O . ASP A 1 89 ? 1.230 9.581 -0.475 1.00 97.06 89 ASP A O 1
ATOM 738 N N . THR A 1 90 ? -0.892 9.785 0.190 1.00 97.25 90 THR A N 1
ATOM 739 C CA . THR A 1 90 ? -1.455 8.948 -0.884 1.00 97.25 90 THR A CA 1
ATOM 740 C C . THR A 1 90 ? -1.547 9.672 -2.231 1.00 97.25 90 THR A C 1
ATOM 742 O O . THR A 1 90 ? -2.009 9.085 -3.208 1.00 97.25 90 THR A O 1
ATOM 745 N N . ALA A 1 91 ? -1.162 10.948 -2.278 1.00 97.50 91 ALA A N 1
ATOM 746 C CA . ALA A 1 91 ? -0.985 11.755 -3.481 1.00 97.50 91 ALA A CA 1
ATOM 747 C C . ALA A 1 91 ? 0.497 12.131 -3.696 1.00 97.50 91 ALA A C 1
ATOM 749 O O . ALA A 1 91 ? 0.791 13.082 -4.419 1.00 97.50 91 ALA A O 1
ATOM 750 N N . GLY A 1 92 ? 1.417 11.378 -3.080 1.00 95.88 92 GLY A N 1
ATOM 751 C CA . GLY A 1 92 ? 2.856 11.619 -3.117 1.00 95.88 92 GLY A CA 1
ATOM 752 C C . GLY A 1 92 ? 3.509 11.456 -4.503 1.00 95.88 92 GLY A C 1
ATOM 753 O O . GLY A 1 92 ? 2.827 11.214 -5.508 1.00 95.88 92 GLY A O 1
ATOM 754 N N . PRO A 1 93 ? 4.850 11.561 -4.573 1.00 95.75 93 PRO A N 1
ATOM 755 C CA . PRO A 1 93 ? 5.599 11.697 -5.826 1.00 95.75 93 PRO A CA 1
ATOM 756 C C . PRO A 1 93 ? 5.431 10.513 -6.782 1.00 95.75 93 PRO A C 1
ATOM 758 O O . PRO A 1 93 ? 5.411 10.717 -7.988 1.00 95.75 93 PRO A O 1
ATOM 761 N N . TYR A 1 94 ? 5.238 9.296 -6.267 1.00 95.69 94 TYR A N 1
ATOM 762 C CA . TYR A 1 94 ? 5.094 8.081 -7.082 1.00 95.69 94 TYR A CA 1
ATOM 763 C C . TYR A 1 94 ? 3.637 7.747 -7.434 1.00 95.69 94 TYR A C 1
ATOM 765 O O . TYR A 1 94 ? 3.267 6.592 -7.645 1.00 95.69 94 TYR A O 1
ATOM 773 N N . THR A 1 95 ? 2.780 8.765 -7.474 1.00 96.62 95 THR A N 1
ATOM 774 C CA . THR A 1 95 ? 1.364 8.635 -7.826 1.00 96.62 95 THR A CA 1
ATOM 775 C C . THR A 1 95 ? 1.039 9.475 -9.056 1.00 96.62 95 THR A C 1
ATOM 777 O O . THR A 1 95 ? 1.807 10.349 -9.457 1.00 96.62 95 THR A O 1
ATOM 780 N N . LYS A 1 96 ? -0.156 9.282 -9.627 1.00 95.94 96 LYS A N 1
ATOM 781 C CA . LYS A 1 96 ? -0.650 10.148 -10.711 1.00 95.94 96 LYS A CA 1
ATOM 782 C C . LYS A 1 96 ? -0.696 11.628 -10.313 1.00 95.94 96 LYS A C 1
ATOM 784 O O . LYS A 1 96 ? -0.482 12.484 -11.161 1.00 95.94 96 LYS A O 1
ATOM 789 N N . ALA A 1 97 ? -0.969 11.933 -9.042 1.00 96.19 97 ALA A N 1
ATOM 790 C CA . ALA A 1 97 ? -0.961 13.308 -8.539 1.00 96.19 97 ALA A CA 1
ATOM 791 C C . ALA A 1 97 ? 0.464 13.884 -8.449 1.00 96.19 97 ALA A C 1
ATOM 793 O O . ALA A 1 97 ? 0.649 15.078 -8.666 1.00 96.19 97 ALA A O 1
ATOM 794 N N . GLY A 1 98 ? 1.457 13.023 -8.209 1.00 95.31 98 GLY A N 1
ATOM 795 C CA . GLY A 1 98 ? 2.885 13.343 -8.275 1.00 95.31 98 GLY A CA 1
ATOM 796 C C . GLY A 1 98 ? 3.461 13.417 -9.695 1.00 95.31 98 GLY A C 1
ATOM 797 O O . GLY A 1 98 ? 4.626 13.765 -9.852 1.00 95.31 98 GLY A O 1
ATOM 798 N N . GLY A 1 99 ? 2.656 13.134 -10.726 1.00 95.62 99 GLY A N 1
ATOM 799 C CA . GLY A 1 99 ? 3.057 13.209 -12.133 1.00 95.62 99 GLY A CA 1
ATOM 800 C C . GLY A 1 99 ? 3.455 11.878 -12.776 1.00 95.62 99 GLY A C 1
ATOM 801 O O . GLY A 1 99 ? 3.823 11.889 -13.946 1.00 95.62 99 GLY A O 1
ATOM 802 N N . VAL A 1 100 ? 3.343 10.749 -12.064 1.00 95.12 100 VAL A N 1
ATOM 803 C CA . VAL A 1 100 ? 3.632 9.417 -12.626 1.00 95.12 100 VAL A CA 1
ATOM 804 C C . VAL A 1 100 ? 2.606 9.030 -13.686 1.00 95.12 100 VAL A C 1
ATOM 806 O O . VAL A 1 100 ? 1.388 9.096 -13.467 1.00 95.12 100 VAL A O 1
ATOM 809 N N . LEU A 1 101 ? 3.109 8.560 -14.820 1.00 92.31 101 LEU A N 1
ATOM 810 C CA . LEU A 1 101 ? 2.337 8.105 -15.961 1.00 92.31 101 LEU A CA 1
ATOM 811 C C . LEU A 1 101 ? 2.107 6.578 -15.924 1.00 92.31 101 LEU A C 1
ATOM 813 O O . LEU A 1 101 ? 2.816 5.819 -15.250 1.00 92.31 101 LEU A O 1
ATOM 817 N N . PRO A 1 102 ? 1.073 6.070 -16.621 1.00 85.94 102 PRO A N 1
ATOM 818 C CA . PRO A 1 102 ? 0.835 4.632 -16.748 1.00 85.94 102 PRO A CA 1
ATOM 819 C C . PRO A 1 102 ? 2.019 3.827 -17.304 1.00 85.94 102 PRO A C 1
ATOM 821 O O . PRO A 1 102 ? 2.136 2.651 -16.960 1.00 85.94 102 PRO A O 1
ATOM 824 N N . GLU A 1 103 ? 2.875 4.443 -18.112 1.00 86.50 103 GLU A N 1
ATOM 825 C CA . GLU A 1 103 ? 4.041 3.852 -18.777 1.00 86.50 103 GLU A CA 1
ATOM 826 C C . GLU A 1 103 ? 5.332 3.804 -17.946 1.00 86.50 103 GLU A C 1
ATOM 828 O O . GLU A 1 103 ? 6.214 3.031 -18.315 1.00 86.50 103 GLU A O 1
ATOM 833 N N . ASP A 1 104 ? 5.423 4.566 -16.848 1.00 80.12 104 ASP A N 1
ATOM 834 C CA . ASP A 1 104 ? 6.607 4.600 -15.961 1.00 80.12 104 ASP A CA 1
ATOM 835 C C . ASP A 1 104 ? 6.859 3.273 -15.218 1.00 80.12 104 ASP A C 1
ATOM 837 O O . ASP A 1 104 ? 8.023 2.942 -14.930 1.00 80.12 104 ASP A O 1
#

Foldseek 3Di:
DFADDALPDPPQVLEFDDKQFPDPDFQAALPADADPDPDPNVPARVGHRLSRRQHCPDPQWMWTQTSVRDIDIAGSLQSSLGPHGRPHDNLGCSHVNVVDDPVD

pLDDT: mean 88.79, std 10.86, range [56.62, 98.0]

Secondary structure (DSSP, 8-state):
----S-S--TTGGGSEEEE--SSS-----TTPPPPSSS--TTTGGGT-SSGGG---SBTTEEEEEETTS-EEEEEGGGGGGS--STT--TTSTTSTTTT--TT-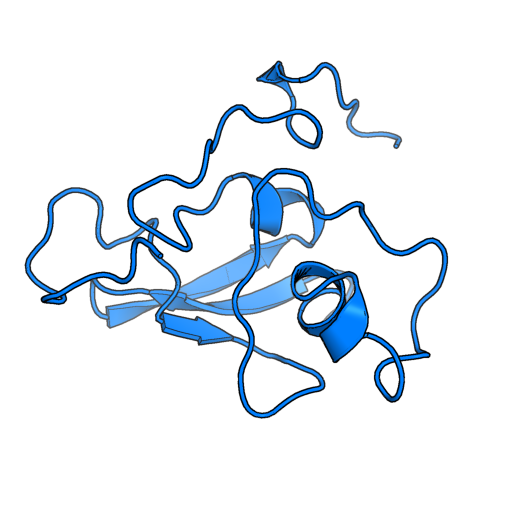

Sequence (104 aa):
AGSWKTYLVQGAGNIPLLLDSALWNATPEDHNPPPEYEGPWEFLPLVDYMATFCINRHDRLINGLFMDWSVRKIGLKELWTLKWNRNFDTAGPYTKAGGVLPED

Organism: NCBI:txid412755

Radius of gyration: 13.11 Å; chains: 1; bounding box: 32×27×36 Å